Protein AF-A0AAD7H601-F1 (afdb_monomer_lite)

Foldseek 3Di:
DLVQLVVLQVQLVVLLVVCVVPVDPVSLVSSLVSLVVSLVPDDPPDPSNLVSLLSNLVSLVVVCVVPVDPVSPVSSVVSNVVSVVSDPDPDPDPD

InterPro domains:
  IPR011990 Tetratricopeptide-like helical domain superfamily [G3DSA:1.25.40.10] (1-95)

Sequence (95 aa):
HPSRGKSLNNLAGTLHTRFEQGRDVQDINEAIELHWEALALCPSPHPDCVSSLNNLANAVQTRFEHWGDTQDIDDAIQLNQDALALCPSPHPNRS

Structure (mmCIF, N/CA/C/O backbone):
data_AF-A0AAD7H601-F1
#
_entry.id   AF-A0AAD7H601-F1
#
loop_
_atom_site.group_PDB
_atom_site.id
_atom_site.type_symbol
_atom_site.label_atom_id
_atom_site.label_alt_id
_atom_site.label_comp_id
_atom_site.label_asym_id
_atom_site.label_entity_id
_atom_site.label_seq_id
_atom_site.pdbx_PDB_ins_code
_atom_site.Cartn_x
_atom_site.Cartn_y
_atom_site.Cartn_z
_atom_site.occupancy
_atom_site.B_iso_or_equiv
_atom_site.auth_seq_id
_atom_site.auth_comp_id
_atom_site.auth_asym_id
_atom_site.auth_atom_id
_atom_site.pdbx_PDB_model_num
ATOM 1 N N . HIS A 1 1 ? 0.793 1.668 -19.966 1.00 59.25 1 HIS A N 1
ATOM 2 C CA . HIS A 1 1 ? 1.353 3.003 -20.282 1.00 59.25 1 HIS A CA 1
ATOM 3 C C . HIS A 1 1 ? 2.151 3.462 -19.064 1.00 59.25 1 HIS A C 1
ATOM 5 O O . HIS A 1 1 ? 1.526 3.682 -18.032 1.00 59.25 1 HIS A O 1
ATOM 11 N N . PRO A 1 2 ? 3.491 3.553 -19.128 1.00 64.50 2 PRO A N 1
ATOM 12 C CA . PRO A 1 2 ? 4.342 3.801 -17.952 1.00 64.50 2 PRO A CA 1
ATOM 13 C C . PRO A 1 2 ? 3.974 5.074 -17.175 1.00 64.50 2 PRO A C 1
ATOM 15 O O . PRO A 1 2 ? 4.077 5.123 -15.956 1.00 64.50 2 PRO A O 1
ATOM 18 N N . SER A 1 3 ? 3.468 6.093 -17.877 1.00 81.75 3 SER A N 1
ATOM 19 C CA . SER A 1 3 ? 2.981 7.330 -17.261 1.00 81.75 3 SER A CA 1
ATOM 20 C C . SER A 1 3 ? 1.754 7.131 -16.367 1.00 81.75 3 SER A C 1
ATOM 22 O O . SER A 1 3 ? 1.640 7.814 -15.357 1.00 81.75 3 SER A O 1
ATOM 24 N N . ARG A 1 4 ? 0.860 6.185 -16.695 1.00 88.69 4 ARG A N 1
ATOM 25 C CA . ARG A 1 4 ? -0.352 5.923 -15.904 1.00 88.69 4 ARG A CA 1
ATOM 26 C C . ARG A 1 4 ? -0.004 5.342 -14.537 1.00 88.69 4 ARG A C 1
ATOM 28 O O . ARG A 1 4 ? -0.521 5.834 -13.547 1.00 88.69 4 ARG A O 1
ATOM 35 N N . GLY A 1 5 ? 0.907 4.366 -14.481 1.00 90.25 5 GLY A N 1
ATOM 36 C CA . GLY A 1 5 ? 1.360 3.778 -13.212 1.00 90.25 5 GLY A CA 1
ATOM 37 C C . GLY A 1 5 ? 1.944 4.830 -12.265 1.00 90.25 5 GLY A C 1
ATOM 38 O O . GLY A 1 5 ? 1.562 4.894 -11.102 1.00 90.25 5 GLY A O 1
ATOM 39 N N . LYS A 1 6 ? 2.773 5.743 -12.787 1.00 89.88 6 LYS A N 1
ATOM 40 C CA . LYS A 1 6 ? 3.315 6.866 -12.000 1.00 89.88 6 LYS A CA 1
ATOM 41 C C . LYS A 1 6 ? 2.229 7.797 -11.470 1.00 89.88 6 LYS A C 1
ATOM 43 O O . LYS A 1 6 ? 2.265 8.170 -10.303 1.00 89.88 6 LYS A O 1
ATOM 48 N N . SER A 1 7 ? 1.267 8.172 -12.312 1.00 93.31 7 SER A N 1
ATOM 49 C CA . SER A 1 7 ? 0.155 9.029 -11.892 1.00 93.31 7 SER A CA 1
ATOM 50 C C . SER A 1 7 ? -0.704 8.375 -10.809 1.00 93.31 7 SER A C 1
ATOM 52 O O . SER A 1 7 ? -1.053 9.054 -9.849 1.00 93.31 7 SER A O 1
ATOM 54 N N . LEU A 1 8 ? -0.991 7.074 -10.931 1.00 95.06 8 LEU A N 1
ATOM 55 C CA . LEU A 1 8 ? -1.722 6.308 -9.916 1.00 95.06 8 LEU A CA 1
ATOM 56 C C . LEU A 1 8 ? -0.954 6.276 -8.591 1.00 95.06 8 LEU A C 1
ATOM 58 O O . LEU A 1 8 ? -1.513 6.625 -7.558 1.00 95.06 8 LEU A O 1
ATOM 62 N N . ASN A 1 9 ? 0.344 5.964 -8.631 1.00 93.56 9 ASN A N 1
ATOM 63 C CA . ASN A 1 9 ? 1.192 5.925 -7.440 1.00 93.56 9 ASN A CA 1
ATOM 64 C C . ASN A 1 9 ? 1.275 7.290 -6.728 1.00 93.56 9 ASN A C 1
ATOM 66 O O . ASN A 1 9 ? 1.280 7.352 -5.502 1.00 93.56 9 ASN A O 1
ATOM 70 N N . ASN A 1 10 ? 1.302 8.393 -7.483 1.00 95.25 10 ASN A N 1
ATOM 71 C CA . ASN A 1 10 ? 1.307 9.744 -6.914 1.00 95.25 10 ASN A CA 1
ATOM 72 C C . ASN A 1 10 ? -0.043 10.125 -6.286 1.00 95.25 10 ASN A C 1
ATOM 74 O O . ASN A 1 10 ? -0.072 10.761 -5.230 1.00 95.25 10 ASN A O 1
ATOM 78 N N . LEU A 1 11 ? -1.158 9.758 -6.929 1.00 97.19 11 LEU A N 1
ATOM 79 C CA . LEU A 1 11 ? -2.494 9.981 -6.374 1.00 97.19 11 LEU A CA 1
ATOM 80 C C . LEU A 1 11 ? -2.669 9.196 -5.070 1.00 97.19 11 LEU A C 1
ATOM 82 O O . LEU A 1 11 ? -3.076 9.774 -4.066 1.00 97.19 11 LEU A O 1
ATOM 86 N N . ALA A 1 12 ? -2.270 7.925 -5.074 1.00 97.56 12 ALA A N 1
ATOM 87 C CA . ALA A 1 12 ? -2.296 7.060 -3.905 1.00 97.56 12 ALA A CA 1
ATOM 88 C C . ALA A 1 12 ? -1.495 7.647 -2.731 1.00 97.56 12 ALA A C 1
ATOM 90 O O . ALA A 1 12 ? -2.024 7.779 -1.631 1.00 97.56 12 ALA A O 1
ATOM 91 N N . GLY A 1 13 ? -0.269 8.126 -2.980 1.00 97.19 13 GLY A N 1
ATOM 92 C CA . GLY A 1 13 ? 0.530 8.797 -1.948 1.00 97.19 13 GLY A CA 1
ATOM 93 C C . GLY A 1 13 ? -0.130 10.070 -1.401 1.00 97.19 13 GLY A C 1
ATOM 94 O O . GLY A 1 13 ? -0.060 10.343 -0.207 1.00 97.19 13 GLY A O 1
ATOM 95 N N . THR A 1 14 ? -0.834 10.828 -2.249 1.00 97.69 14 THR A N 1
ATOM 96 C CA . THR A 1 14 ? -1.578 12.024 -1.813 1.00 97.69 14 THR A CA 1
ATOM 97 C C . THR A 1 14 ? -2.751 11.656 -0.898 1.00 97.69 14 THR A C 1
ATOM 99 O O . THR A 1 14 ? -2.978 12.330 0.109 1.00 97.69 14 THR A O 1
ATOM 102 N N . LEU A 1 15 ? -3.478 10.582 -1.221 1.00 97.94 15 LEU A N 1
ATOM 103 C CA . LEU A 1 15 ? -4.560 10.052 -0.388 1.00 97.94 15 LEU A CA 1
ATOM 104 C C . LEU A 1 15 ? -4.029 9.511 0.942 1.00 97.94 15 LEU A C 1
ATOM 106 O O . LEU A 1 15 ? -4.586 9.835 1.985 1.00 97.94 15 LEU A O 1
ATOM 110 N N . HIS A 1 16 ? -2.904 8.790 0.933 1.00 97.44 16 HIS A N 1
ATOM 111 C CA . HIS A 1 16 ? -2.240 8.330 2.158 1.00 97.44 16 HIS A CA 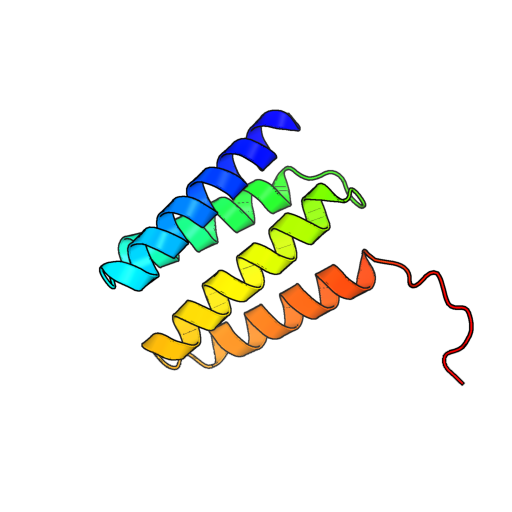1
ATOM 112 C C . HIS A 1 16 ? -1.857 9.510 3.064 1.00 97.44 16 HIS A C 1
ATOM 114 O O . HIS A 1 16 ? -2.212 9.521 4.239 1.00 97.44 16 HIS A O 1
ATOM 120 N N . THR A 1 17 ? -1.252 10.573 2.525 1.00 96.62 17 THR A N 1
ATOM 121 C CA . THR A 1 17 ? -0.963 11.784 3.318 1.00 96.62 17 THR A CA 1
ATOM 122 C C . THR A 1 17 ? -2.234 12.444 3.868 1.00 96.62 17 THR A C 1
ATOM 124 O O . THR A 1 17 ? -2.237 12.934 5.000 1.00 96.62 17 THR A O 1
ATOM 127 N N . ARG A 1 18 ? -3.335 12.469 3.100 1.00 96.62 18 ARG A N 1
ATOM 128 C CA . ARG A 1 18 ? -4.622 12.993 3.589 1.00 96.62 18 ARG A CA 1
ATOM 129 C C . ARG A 1 18 ? -5.184 12.123 4.716 1.00 96.62 18 ARG A C 1
ATOM 131 O O . ARG A 1 18 ? -5.642 12.671 5.720 1.00 96.62 18 ARG A O 1
ATOM 138 N N . PHE A 1 19 ? -5.069 10.801 4.598 1.00 96.62 19 PHE A N 1
ATOM 139 C CA . PHE A 1 19 ? -5.450 9.855 5.640 1.00 96.62 19 PHE A CA 1
ATOM 140 C C . PHE A 1 19 ? -4.702 10.108 6.950 1.00 96.62 19 PHE A C 1
ATOM 142 O O . PHE A 1 19 ? -5.329 10.177 8.005 1.00 96.62 19 PHE A O 1
ATOM 149 N N . GLU A 1 20 ? -3.385 10.307 6.904 1.00 93.62 20 GLU A N 1
ATOM 150 C CA . GLU A 1 20 ? -2.586 10.561 8.111 1.00 93.62 20 GLU A CA 1
ATOM 151 C C . GLU A 1 20 ? -3.056 11.814 8.874 1.00 93.62 20 GLU A C 1
ATOM 153 O O . GLU A 1 20 ? -2.954 11.875 10.102 1.00 93.62 20 GLU A O 1
ATOM 158 N N . GLN A 1 21 ? -3.626 12.798 8.168 1.00 92.81 21 GLN A N 1
ATOM 159 C CA . GLN A 1 21 ? -4.145 14.038 8.754 1.00 92.81 21 GLN A CA 1
ATOM 160 C C . GLN A 1 21 ? -5.614 13.944 9.192 1.00 92.81 21 GLN A C 1
ATOM 162 O O . GLN A 1 21 ? -5.978 14.488 10.235 1.00 92.81 21 GLN A O 1
ATOM 167 N N . GLY A 1 22 ? -6.468 13.300 8.390 1.00 87.56 22 GLY A N 1
ATOM 168 C CA . GLY A 1 22 ? -7.928 13.304 8.561 1.00 87.56 22 GLY A CA 1
ATOM 169 C C . GLY A 1 22 ? -8.532 11.995 9.075 1.00 87.56 22 GLY A C 1
ATOM 170 O O . GLY A 1 22 ? -9.677 11.993 9.520 1.00 87.56 22 GLY A O 1
ATOM 171 N N . ARG A 1 23 ? -7.768 10.898 9.038 1.00 82.69 23 ARG A N 1
ATOM 172 C CA . ARG A 1 23 ? -8.172 9.521 9.377 1.00 82.69 23 ARG A CA 1
ATOM 173 C C . ARG A 1 23 ? -9.414 9.017 8.627 1.00 82.69 23 ARG A C 1
ATOM 175 O O . ARG A 1 23 ? -10.157 8.197 9.166 1.00 82.69 23 ARG A O 1
ATOM 182 N N . ASP A 1 24 ? -9.641 9.477 7.395 1.00 91.56 24 ASP A N 1
ATOM 183 C CA . ASP A 1 24 ? -10.732 8.971 6.556 1.00 91.56 24 ASP A CA 1
ATOM 184 C C . ASP A 1 24 ? -10.386 7.597 5.968 1.00 91.56 24 ASP A C 1
ATOM 186 O O . ASP A 1 24 ? -9.500 7.454 5.132 1.00 91.56 24 ASP A O 1
ATOM 190 N N . VAL A 1 25 ? -11.115 6.567 6.388 1.00 90.75 25 VAL A N 1
ATOM 191 C CA . VAL A 1 25 ? -10.901 5.175 5.961 1.00 90.75 25 VAL A CA 1
ATOM 192 C C . VAL A 1 25 ? -10.999 5.004 4.443 1.00 90.75 25 VAL A C 1
ATOM 194 O O . VAL A 1 25 ? -10.354 4.120 3.880 1.00 90.75 25 VAL A O 1
ATOM 197 N N . GLN A 1 26 ? -11.801 5.835 3.771 1.00 93.94 26 GLN A N 1
ATOM 198 C CA . GLN A 1 26 ? -11.916 5.802 2.313 1.00 93.94 26 GLN A CA 1
ATOM 199 C C . GLN A 1 26 ? -10.567 6.122 1.655 1.00 93.94 26 GLN A C 1
ATOM 201 O O . GLN A 1 26 ? -10.181 5.434 0.716 1.00 93.94 26 GLN A O 1
ATOM 206 N N . ASP A 1 27 ? -9.814 7.079 2.204 1.00 97.12 27 ASP A N 1
ATOM 207 C CA . ASP A 1 27 ? -8.540 7.530 1.639 1.00 97.12 27 ASP A CA 1
ATOM 208 C C . ASP A 1 27 ? -7.482 6.434 1.645 1.00 97.12 27 ASP A C 1
ATOM 210 O O . ASP A 1 27 ? -6.805 6.221 0.642 1.00 97.12 27 ASP A O 1
ATOM 214 N N . ILE A 1 28 ? -7.330 5.730 2.770 1.00 97.06 28 ILE A N 1
ATOM 215 C CA . ILE A 1 28 ? -6.308 4.685 2.880 1.00 97.06 28 ILE A CA 1
ATOM 216 C C . ILE A 1 28 ? -6.671 3.455 2.046 1.00 97.06 28 ILE A C 1
ATOM 218 O O . ILE A 1 28 ? -5.792 2.853 1.434 1.00 97.06 28 ILE A O 1
ATOM 222 N N . ASN A 1 29 ? -7.958 3.107 1.954 1.00 96.88 29 ASN A N 1
ATOM 223 C CA . ASN A 1 29 ? -8.402 2.006 1.102 1.00 96.88 29 ASN A CA 1
ATOM 224 C C . ASN A 1 29 ? -8.225 2.337 -0.385 1.00 96.88 29 ASN A C 1
ATOM 226 O O . ASN A 1 29 ? -7.677 1.520 -1.123 1.00 96.88 29 ASN A O 1
ATOM 230 N N . GLU A 1 30 ? -8.599 3.545 -0.814 1.00 97.69 30 GLU A N 1
ATOM 231 C CA . GLU A 1 30 ? -8.391 3.994 -2.194 1.00 97.69 30 GLU A CA 1
ATOM 232 C C . GLU A 1 30 ? -6.891 4.091 -2.528 1.00 97.69 30 GLU A C 1
ATOM 234 O O . GLU A 1 30 ? -6.467 3.668 -3.604 1.00 97.69 30 GLU A O 1
ATOM 239 N N . ALA A 1 31 ? -6.052 4.560 -1.594 1.00 97.75 31 ALA A N 1
ATOM 240 C CA . ALA A 1 31 ? -4.599 4.564 -1.770 1.00 97.75 31 ALA A CA 1
ATOM 241 C C . ALA A 1 31 ? -4.044 3.149 -2.017 1.00 97.75 31 ALA A C 1
ATOM 243 O O . ALA A 1 31 ? -3.253 2.949 -2.942 1.00 97.75 31 ALA A O 1
ATOM 244 N N . ILE A 1 32 ? -4.484 2.160 -1.233 1.00 97.62 32 ILE A N 1
ATOM 245 C CA . ILE A 1 32 ? -4.085 0.753 -1.388 1.00 97.62 32 ILE A CA 1
ATOM 246 C C . ILE A 1 32 ? -4.505 0.211 -2.764 1.00 97.62 32 ILE A C 1
ATOM 248 O O . ILE A 1 32 ? -3.686 -0.390 -3.463 1.00 97.62 32 ILE A O 1
ATOM 252 N N . GLU A 1 33 ? -5.746 0.453 -3.191 1.00 97.75 33 GLU A N 1
ATOM 253 C CA . GLU A 1 33 ? -6.249 0.013 -4.502 1.00 97.75 33 GLU A CA 1
ATOM 254 C C . GLU A 1 33 ? -5.453 0.625 -5.666 1.00 97.75 33 GLU A C 1
ATOM 256 O O . GLU A 1 33 ? -5.054 -0.076 -6.601 1.00 97.75 33 GLU A O 1
ATOM 261 N N . LEU A 1 34 ? -5.157 1.923 -5.593 1.00 97.12 34 LEU A N 1
ATOM 262 C CA . LEU A 1 34 ? -4.395 2.630 -6.622 1.00 97.12 34 LEU A CA 1
ATOM 263 C C . LEU A 1 34 ? -2.929 2.185 -6.680 1.00 97.12 34 LEU A C 1
ATOM 265 O O . LEU A 1 34 ? -2.363 2.088 -7.773 1.00 97.12 34 LEU A O 1
ATOM 269 N N . HIS A 1 35 ? -2.307 1.891 -5.536 1.00 96.06 35 HIS A N 1
ATOM 270 C CA . HIS A 1 35 ? -0.965 1.312 -5.500 1.00 96.06 35 HIS A CA 1
ATOM 271 C C . HIS A 1 35 ? -0.937 -0.092 -6.126 1.00 96.06 35 HIS A C 1
ATOM 273 O O . HIS A 1 35 ? -0.028 -0.387 -6.910 1.00 96.06 35 HIS A O 1
ATOM 279 N N . TRP A 1 36 ? -1.952 -0.924 -5.869 1.00 94.88 36 TRP A N 1
ATOM 280 C CA . TRP A 1 36 ? -2.122 -2.218 -6.542 1.00 94.88 36 TRP A CA 1
ATOM 281 C C . TRP A 1 36 ? -2.269 -2.071 -8.057 1.00 94.88 36 TRP A C 1
ATOM 283 O O . TRP A 1 36 ? -1.621 -2.788 -8.825 1.00 94.88 36 TRP A O 1
ATOM 293 N N . GLU A 1 37 ? -3.078 -1.115 -8.510 1.00 94.06 37 GLU A N 1
ATOM 294 C CA . GLU A 1 37 ? -3.243 -0.860 -9.937 1.00 94.06 37 GLU A CA 1
ATOM 295 C C . GLU A 1 37 ? -1.939 -0.351 -10.577 1.00 94.06 37 GLU A C 1
ATOM 297 O O . GLU A 1 37 ? -1.563 -0.793 -11.666 1.00 94.06 37 GLU A O 1
ATOM 302 N N . ALA A 1 38 ? -1.206 0.537 -9.901 1.00 91.88 38 ALA A N 1
ATOM 303 C CA . ALA A 1 38 ? 0.098 1.010 -10.361 1.00 91.88 38 ALA A CA 1
ATOM 304 C C . ALA A 1 38 ? 1.103 -0.144 -10.519 1.00 91.88 38 ALA A C 1
ATOM 306 O O . ALA A 1 38 ? 1.825 -0.200 -11.522 1.00 91.88 38 ALA A O 1
ATOM 307 N N . LEU A 1 39 ? 1.102 -1.082 -9.567 1.00 89.56 39 LEU A N 1
ATOM 308 C CA . LEU A 1 39 ? 1.939 -2.276 -9.583 1.00 89.56 39 LEU A CA 1
ATOM 309 C C . LEU A 1 39 ? 1.595 -3.198 -10.762 1.00 89.56 39 LEU A C 1
ATOM 311 O O . LEU A 1 39 ? 2.492 -3.610 -11.496 1.00 89.56 39 LEU A O 1
ATOM 315 N N . ALA A 1 40 ? 0.307 -3.446 -11.011 1.00 89.75 40 ALA A N 1
ATOM 316 C CA . ALA A 1 40 ? -0.158 -4.278 -12.125 1.00 89.75 40 ALA A CA 1
ATOM 317 C C . ALA A 1 40 ? 0.220 -3.715 -13.512 1.00 89.75 40 ALA A C 1
ATOM 319 O O . ALA A 1 40 ? 0.292 -4.454 -14.496 1.00 89.75 40 ALA A O 1
ATOM 320 N N . LEU A 1 41 ? 0.471 -2.405 -13.609 1.00 88.31 41 LEU A N 1
ATOM 321 C CA . LEU A 1 41 ? 0.895 -1.738 -14.843 1.00 88.31 41 LEU A CA 1
ATOM 322 C C . LEU A 1 41 ? 2.419 -1.681 -15.024 1.00 88.31 41 LEU A C 1
ATOM 324 O O . LEU A 1 41 ? 2.876 -1.244 -16.089 1.00 88.31 41 LEU A O 1
ATOM 328 N N . CYS A 1 42 ? 3.202 -2.073 -14.015 1.00 81.19 42 CYS A N 1
ATOM 329 C CA . CYS A 1 42 ? 4.657 -2.066 -14.090 1.00 81.19 42 CYS A CA 1
ATOM 330 C C . CYS A 1 42 ? 5.179 -3.329 -14.797 1.00 81.19 42 CYS A C 1
ATOM 332 O O . CYS A 1 42 ? 4.924 -4.444 -14.343 1.00 81.19 42 CYS A O 1
ATOM 334 N N . PRO A 1 43 ? 5.958 -3.199 -15.887 1.00 72.62 43 PRO A N 1
ATOM 335 C CA . PRO A 1 43 ? 6.685 -4.337 -16.430 1.00 72.62 43 PRO A CA 1
ATOM 336 C C . PRO A 1 43 ? 7.781 -4.772 -15.441 1.00 72.62 43 PRO A C 1
ATOM 338 O O . PRO A 1 43 ? 8.599 -3.960 -15.005 1.00 72.62 43 PRO A O 1
ATOM 341 N N . SER A 1 44 ? 7.796 -6.055 -15.076 1.00 68.62 44 SER A N 1
ATOM 342 C CA . SER A 1 44 ? 8.861 -6.661 -14.264 1.00 68.62 44 SER A CA 1
ATOM 343 C C . SER A 1 44 ? 10.204 -6.663 -15.021 1.00 68.62 44 SER A C 1
ATOM 345 O O . SER A 1 44 ? 10.189 -6.959 -16.219 1.00 68.62 44 SER A O 1
ATOM 347 N N . PRO A 1 45 ? 11.372 -6.398 -14.393 1.00 66.00 45 PRO A N 1
ATOM 348 C CA . PRO A 1 45 ? 11.646 -5.705 -13.134 1.00 66.00 45 PRO A CA 1
ATOM 349 C C . PRO A 1 45 ? 12.092 -4.254 -13.420 1.00 66.00 45 PRO A C 1
ATOM 351 O O . PRO A 1 45 ? 13.225 -4.000 -13.832 1.00 66.00 45 PRO A O 1
ATOM 354 N N . HIS A 1 46 ? 11.193 -3.285 -13.228 1.00 71.44 46 HIS A N 1
ATOM 355 C CA . HIS A 1 46 ? 11.475 -1.855 -13.403 1.00 71.44 46 HIS A CA 1
ATOM 356 C C . HIS A 1 46 ? 11.578 -1.146 -12.036 1.00 71.44 46 HIS A C 1
ATOM 358 O O . HIS A 1 46 ? 10.798 -1.480 -11.146 1.00 71.44 46 HIS A O 1
ATOM 364 N N . PRO A 1 47 ? 12.454 -0.138 -11.842 1.00 76.06 47 PRO A N 1
ATOM 365 C CA . PRO A 1 47 ? 12.567 0.600 -10.574 1.00 76.06 47 PRO A CA 1
ATOM 366 C C . PRO A 1 47 ? 11.242 1.171 -10.048 1.00 76.06 47 PRO A C 1
ATOM 368 O O . PRO A 1 47 ? 10.979 1.131 -8.851 1.00 76.06 47 PRO A O 1
ATOM 371 N N . ASP A 1 48 ? 10.371 1.629 -10.953 1.00 76.81 48 ASP A N 1
ATOM 372 C CA . ASP A 1 48 ? 9.027 2.119 -10.599 1.00 76.81 48 ASP A CA 1
ATOM 373 C C . ASP A 1 48 ? 8.160 1.036 -9.910 1.00 76.81 48 ASP A C 1
ATOM 375 O O . ASP A 1 48 ? 7.290 1.360 -9.100 1.00 76.81 48 ASP A O 1
ATOM 379 N N . CYS A 1 49 ? 8.414 -0.247 -10.197 1.00 83.88 49 CYS A N 1
ATOM 380 C CA . CYS A 1 49 ? 7.744 -1.390 -9.574 1.00 83.88 49 CYS A CA 1
ATOM 381 C C . CYS A 1 49 ? 8.118 -1.500 -8.088 1.00 83.88 49 CYS A C 1
ATOM 383 O O . CYS A 1 49 ? 7.248 -1.645 -7.234 1.00 83.88 49 CYS A O 1
ATOM 385 N N . VAL A 1 50 ? 9.408 -1.331 -7.770 1.00 88.31 50 VAL A N 1
ATOM 386 C CA . VAL A 1 50 ? 9.915 -1.368 -6.389 1.00 88.31 50 VAL A CA 1
ATOM 387 C C . VAL A 1 50 ? 9.357 -0.206 -5.573 1.00 88.31 50 VAL A C 1
ATOM 389 O O . VAL A 1 50 ? 8.909 -0.402 -4.447 1.00 88.31 50 VAL A O 1
ATOM 392 N N . SER A 1 51 ? 9.329 1.004 -6.140 1.00 88.38 51 SER A N 1
ATOM 393 C CA . SER A 1 51 ? 8.715 2.153 -5.464 1.00 88.38 51 SER A CA 1
ATOM 394 C C . SER A 1 51 ? 7.227 1.931 -5.186 1.00 88.38 51 SER A C 1
ATOM 396 O O . SER A 1 51 ? 6.762 2.274 -4.103 1.00 88.38 51 SER A O 1
ATOM 398 N N . SER A 1 52 ? 6.492 1.333 -6.129 1.00 90.88 52 SER A N 1
ATOM 399 C CA . SER A 1 52 ? 5.064 1.036 -5.947 1.00 90.88 52 SER A CA 1
ATOM 400 C C . SER A 1 52 ? 4.832 -0.016 -4.856 1.00 90.88 52 SER A C 1
ATOM 402 O O . SER A 1 52 ? 3.948 0.172 -4.027 1.00 90.88 52 SER A O 1
ATOM 404 N N . LEU A 1 53 ? 5.655 -1.073 -4.802 1.00 93.69 53 LEU A N 1
ATOM 405 C CA . LEU A 1 53 ? 5.598 -2.097 -3.747 1.00 93.69 53 LEU A CA 1
ATOM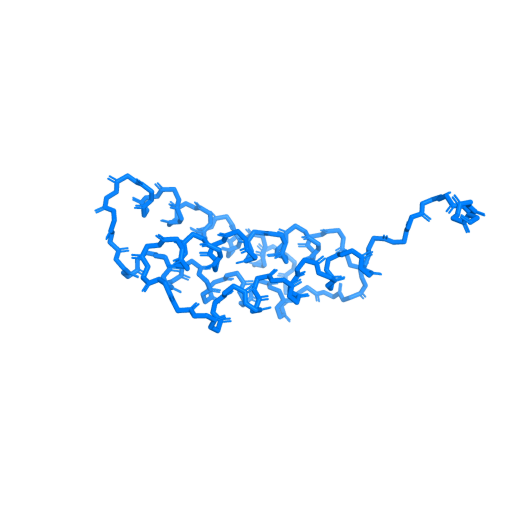 406 C C . LEU A 1 53 ? 5.863 -1.518 -2.356 1.00 93.69 53 LEU A C 1
ATOM 408 O O . LEU A 1 53 ? 5.097 -1.779 -1.434 1.00 93.69 53 LEU A O 1
ATOM 412 N N . ASN A 1 54 ? 6.910 -0.701 -2.211 1.00 94.31 54 ASN A N 1
ATOM 413 C CA . ASN A 1 54 ? 7.237 -0.074 -0.928 1.00 94.31 54 ASN A CA 1
ATOM 414 C C . ASN A 1 54 ? 6.108 0.849 -0.451 1.00 94.31 54 ASN A C 1
ATOM 416 O O . ASN A 1 54 ? 5.743 0.832 0.722 1.00 94.31 54 ASN A O 1
ATOM 420 N N . ASN A 1 55 ? 5.534 1.643 -1.358 1.00 95.62 55 ASN A N 1
ATOM 421 C CA . ASN A 1 55 ? 4.434 2.536 -1.010 1.00 95.62 55 ASN A CA 1
ATOM 422 C C . ASN A 1 55 ? 3.165 1.758 -0.634 1.00 95.62 55 ASN A C 1
ATOM 424 O O . ASN A 1 55 ? 2.515 2.101 0.351 1.00 95.62 55 ASN A O 1
ATOM 428 N N . LEU A 1 56 ? 2.850 0.686 -1.370 1.00 97.12 56 LEU A N 1
ATOM 429 C CA . LEU A 1 56 ? 1.744 -0.210 -1.042 1.00 97.12 56 LEU A CA 1
ATOM 430 C C . LEU A 1 56 ? 1.930 -0.828 0.349 1.00 97.12 56 LEU A C 1
ATOM 432 O O . LEU A 1 56 ? 1.012 -0.786 1.162 1.00 97.12 56 LEU A O 1
ATOM 436 N N . ALA A 1 57 ? 3.128 -1.342 0.644 1.00 97.94 57 ALA A N 1
ATOM 437 C CA . ALA A 1 57 ? 3.446 -1.931 1.941 1.00 97.94 57 ALA A CA 1
ATOM 438 C C . ALA A 1 57 ? 3.268 -0.925 3.088 1.00 97.94 57 ALA A C 1
ATOM 440 O O . ALA A 1 57 ? 2.690 -1.269 4.117 1.00 97.94 57 ALA A O 1
ATOM 441 N N . ASN A 1 58 ? 3.703 0.323 2.894 1.00 97.88 58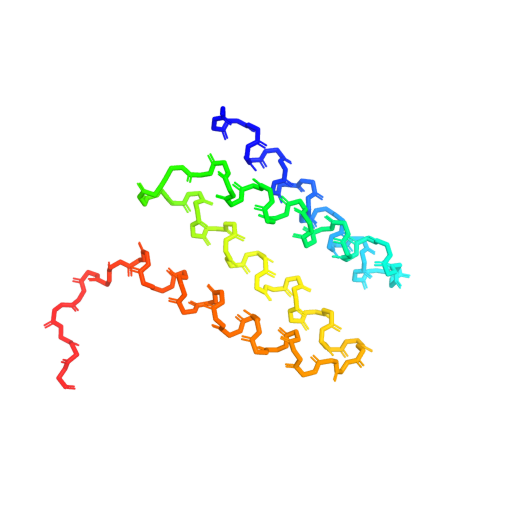 ASN A N 1
ATOM 442 C CA . ASN A 1 58 ? 3.521 1.388 3.880 1.00 97.88 58 ASN A CA 1
ATOM 443 C C . ASN A 1 58 ? 2.038 1.714 4.101 1.00 97.88 58 ASN A C 1
ATOM 445 O O . ASN A 1 58 ? 1.607 1.813 5.244 1.00 97.88 58 ASN A O 1
ATOM 449 N N . ALA A 1 59 ? 1.243 1.840 3.034 1.00 97.81 59 ALA A N 1
ATOM 450 C CA . ALA A 1 59 ? -0.187 2.127 3.157 1.00 97.81 59 ALA A CA 1
ATOM 451 C C . ALA A 1 59 ? -0.937 1.004 3.901 1.00 97.81 59 ALA A C 1
ATOM 453 O O . ALA A 1 59 ? -1.757 1.275 4.780 1.00 97.81 59 ALA A O 1
ATOM 454 N N . VAL A 1 60 ? -0.615 -0.260 3.603 1.00 98.12 60 VAL A N 1
ATOM 455 C CA . VAL A 1 60 ? -1.195 -1.422 4.295 1.00 98.12 60 VAL A CA 1
ATOM 456 C C . VAL A 1 60 ? -0.736 -1.482 5.761 1.00 98.12 60 VAL A C 1
ATOM 458 O O . VAL A 1 60 ? -1.560 -1.694 6.648 1.00 98.12 60 VAL A O 1
ATOM 461 N N . GLN A 1 61 ? 0.539 -1.204 6.057 1.00 98.25 61 GLN A N 1
ATOM 462 C CA . GLN A 1 61 ? 1.031 -1.093 7.437 1.00 98.25 61 GLN A CA 1
ATOM 463 C C . GLN A 1 61 ? 0.301 0.010 8.215 1.00 98.25 61 GLN A C 1
ATOM 465 O O . GLN A 1 61 ? -0.139 -0.219 9.339 1.00 98.25 61 GLN A O 1
ATOM 470 N N . THR A 1 62 ? 0.124 1.190 7.621 1.00 96.62 62 THR A N 1
ATOM 471 C CA . THR A 1 62 ? -0.639 2.282 8.234 1.00 96.62 62 THR A CA 1
ATOM 472 C C . THR A 1 62 ? -2.085 1.858 8.526 1.00 96.62 62 THR A C 1
ATOM 474 O O . THR A 1 62 ? -2.632 2.208 9.573 1.00 96.62 62 THR A O 1
ATOM 477 N N . ARG A 1 63 ? -2.713 1.055 7.654 1.00 96.75 63 ARG A N 1
ATOM 478 C CA . ARG A 1 63 ? -4.040 0.476 7.921 1.00 96.75 63 ARG A CA 1
ATOM 479 C C . ARG A 1 63 ? -4.007 -0.475 9.126 1.00 96.75 63 ARG A C 1
ATOM 481 O O . ARG A 1 63 ? -4.815 -0.316 10.045 1.00 96.75 63 ARG A O 1
ATOM 488 N N . PHE A 1 64 ? -3.022 -1.371 9.201 1.00 97.38 64 PHE A N 1
ATOM 489 C CA . PHE A 1 64 ? -2.815 -2.227 10.374 1.00 97.38 64 PHE A CA 1
ATOM 490 C C . PHE A 1 64 ? -2.666 -1.421 11.672 1.00 97.38 64 PHE A C 1
ATOM 492 O O . PHE A 1 64 ? -3.317 -1.732 12.665 1.00 97.38 64 PHE A O 1
ATOM 499 N N . GLU A 1 65 ? -1.863 -0.359 11.680 1.00 95.50 65 GLU A N 1
ATOM 500 C CA . GLU A 1 65 ? -1.643 0.469 12.876 1.00 95.50 65 GLU A CA 1
ATOM 501 C C . GLU A 1 65 ? -2.932 1.111 13.409 1.00 95.50 65 GLU A C 1
ATOM 503 O O . GLU A 1 65 ? -3.046 1.395 14.604 1.00 95.50 65 GLU A O 1
ATOM 508 N N . HIS A 1 66 ? -3.914 1.333 12.535 1.00 94.38 66 HIS A N 1
ATOM 509 C CA . HIS A 1 66 ? -5.188 1.943 12.892 1.00 94.38 66 HIS A CA 1
ATOM 510 C C . HIS A 1 66 ? -6.263 0.934 13.313 1.00 94.38 66 HIS A C 1
ATOM 512 O O . HIS A 1 66 ? -7.026 1.233 14.234 1.00 94.38 66 HIS A O 1
ATOM 518 N N . TRP A 1 67 ? -6.347 -0.229 12.660 1.00 95.56 67 TRP A N 1
ATOM 519 C CA . TRP A 1 67 ? -7.432 -1.201 12.892 1.00 95.56 67 TRP A CA 1
ATOM 520 C C . TRP A 1 67 ? -6.987 -2.547 13.463 1.00 95.56 67 TRP A C 1
ATOM 522 O O . TRP A 1 67 ? -7.822 -3.280 13.989 1.00 95.56 67 TRP A O 1
ATOM 532 N N . GLY A 1 68 ? -5.695 -2.860 13.419 1.00 95.44 68 GLY A N 1
ATOM 533 C CA . GLY A 1 68 ? -5.124 -4.070 14.004 1.00 95.44 68 GLY A CA 1
ATOM 534 C C . GLY A 1 68 ? -5.446 -5.360 13.249 1.00 95.44 68 GLY A C 1
ATOM 535 O O . GLY A 1 68 ? -5.370 -6.428 13.854 1.00 95.44 68 GLY A O 1
ATOM 536 N N . ASP A 1 69 ? -5.811 -5.289 11.963 1.00 96.88 69 ASP A N 1
ATOM 537 C CA . ASP A 1 69 ? -6.038 -6.488 11.150 1.00 96.88 69 ASP A CA 1
ATOM 538 C C . ASP A 1 69 ? -4.710 -7.200 10.873 1.00 96.88 69 ASP A C 1
ATOM 540 O O . ASP A 1 69 ? -3.841 -6.693 10.169 1.00 96.88 69 ASP A O 1
ATOM 544 N N . THR A 1 70 ? -4.535 -8.395 11.429 1.00 96.75 70 THR A N 1
ATOM 545 C CA . THR A 1 70 ? -3.299 -9.163 11.257 1.00 96.75 70 THR A CA 1
ATOM 546 C C . THR A 1 70 ? -3.026 -9.533 9.801 1.00 96.75 70 THR A C 1
ATOM 548 O O . THR A 1 70 ? -1.868 -9.712 9.438 1.00 96.75 70 THR A O 1
ATOM 551 N N . GLN A 1 71 ? -4.060 -9.609 8.959 1.00 97.38 71 GLN A N 1
ATOM 552 C CA . GLN A 1 71 ? -3.857 -9.845 7.535 1.00 97.38 71 GLN A CA 1
ATOM 553 C C . GLN A 1 71 ? -3.101 -8.679 6.880 1.00 97.38 71 GLN A C 1
ATOM 555 O O . GLN A 1 71 ? -2.224 -8.913 6.055 1.00 97.38 71 GLN A O 1
ATOM 560 N N . ASP A 1 72 ? -3.365 -7.438 7.299 1.00 97.81 72 ASP A N 1
ATOM 561 C CA . ASP A 1 72 ? -2.675 -6.264 6.760 1.00 97.81 72 ASP A CA 1
ATOM 562 C C . ASP A 1 72 ? -1.173 -6.311 7.052 1.00 97.81 72 ASP A C 1
ATOM 564 O O . ASP A 1 72 ? -0.352 -6.052 6.172 1.00 97.81 72 ASP A O 1
ATOM 568 N N . ILE A 1 73 ? -0.774 -6.662 8.278 1.00 97.94 73 ILE A N 1
ATOM 569 C CA . ILE A 1 73 ? 0.657 -6.716 8.597 1.00 97.94 73 ILE A CA 1
ATOM 570 C C . ILE A 1 73 ? 1.364 -7.866 7.866 1.00 97.94 73 ILE A C 1
ATOM 572 O O . ILE A 1 73 ? 2.499 -7.684 7.421 1.00 97.94 73 ILE A O 1
ATOM 576 N N . ASP A 1 74 ? 0.694 -9.005 7.680 1.00 98.31 74 ASP A N 1
ATOM 577 C CA . ASP A 1 74 ? 1.224 -10.125 6.896 1.00 98.31 74 ASP A CA 1
ATOM 578 C C . ASP A 1 74 ? 1.396 -9.735 5.415 1.00 98.31 74 ASP A C 1
ATOM 580 O O . ASP A 1 74 ? 2.461 -9.962 4.828 1.00 98.31 74 ASP A O 1
ATOM 584 N N . ASP A 1 75 ? 0.404 -9.055 4.834 1.00 97.38 75 ASP A N 1
ATOM 585 C CA . ASP A 1 75 ? 0.454 -8.547 3.460 1.00 97.38 75 ASP A CA 1
ATOM 586 C C . ASP A 1 75 ? 1.574 -7.501 3.290 1.00 97.38 75 ASP A C 1
ATOM 588 O O . ASP A 1 75 ? 2.361 -7.567 2.340 1.00 97.38 75 ASP A O 1
ATOM 592 N N . ALA A 1 76 ? 1.723 -6.567 4.237 1.00 97.75 76 ALA A N 1
ATOM 593 C CA . ALA A 1 76 ? 2.799 -5.573 4.224 1.00 97.75 76 ALA A CA 1
ATOM 594 C C . ALA A 1 76 ? 4.198 -6.215 4.300 1.00 97.75 76 ALA A C 1
ATOM 596 O O . ALA A 1 76 ? 5.144 -5.735 3.664 1.00 97.75 76 ALA A O 1
ATOM 597 N N . ILE A 1 77 ? 4.353 -7.313 5.049 1.00 97.81 77 ILE A N 1
ATOM 598 C CA . ILE A 1 77 ? 5.604 -8.083 5.095 1.00 97.81 77 ILE A CA 1
ATOM 599 C C . ILE A 1 77 ? 5.888 -8.719 3.732 1.00 97.81 77 ILE A C 1
ATOM 601 O O . ILE A 1 77 ? 7.011 -8.589 3.234 1.00 97.81 77 ILE A O 1
ATOM 605 N N . GLN A 1 78 ? 4.896 -9.366 3.115 1.00 97.06 78 GLN A N 1
ATOM 606 C CA . GLN A 1 78 ? 5.068 -10.013 1.812 1.00 97.06 78 GLN A CA 1
ATOM 607 C C . GLN A 1 78 ? 5.466 -9.001 0.730 1.00 97.06 78 GLN A C 1
ATOM 609 O O . GLN A 1 78 ? 6.426 -9.221 -0.007 1.00 97.06 78 GLN A O 1
ATOM 614 N N . LEU A 1 79 ? 4.806 -7.843 0.693 1.00 95.81 79 LEU A N 1
ATOM 615 C CA . LEU A 1 79 ? 5.112 -6.770 -0.257 1.00 95.81 79 LEU A CA 1
ATOM 616 C C . LEU A 1 79 ? 6.552 -6.251 -0.123 1.00 95.81 79 LEU A C 1
ATOM 618 O O . LEU A 1 79 ? 7.230 -6.018 -1.127 1.00 95.81 79 LEU A O 1
ATOM 622 N N . ASN A 1 80 ? 7.053 -6.113 1.108 1.00 95.06 80 ASN A N 1
ATOM 623 C CA . ASN A 1 80 ? 8.444 -5.727 1.359 1.00 95.06 80 ASN A CA 1
ATOM 624 C C . ASN A 1 80 ? 9.447 -6.814 0.927 1.00 95.06 80 ASN A C 1
ATOM 626 O O . ASN A 1 80 ? 10.536 -6.496 0.440 1.00 95.06 80 ASN A O 1
ATOM 630 N N . GLN A 1 81 ? 9.101 -8.095 1.083 1.00 93.81 81 GLN A N 1
ATOM 631 C CA . GLN A 1 81 ? 9.929 -9.204 0.592 1.00 93.81 81 GLN A CA 1
ATOM 632 C C . GLN A 1 81 ? 9.997 -9.216 -0.938 1.00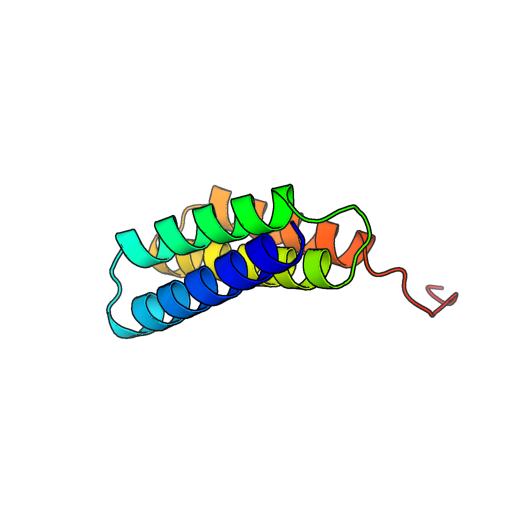 93.81 81 GLN A C 1
ATOM 634 O O . GLN A 1 81 ? 11.084 -9.381 -1.499 1.00 93.81 81 GLN A O 1
ATOM 639 N N . ASP A 1 82 ? 8.871 -8.974 -1.606 1.00 90.94 82 ASP A N 1
ATOM 640 C CA . ASP A 1 82 ? 8.801 -8.885 -3.064 1.00 90.94 82 ASP A CA 1
ATOM 641 C C . ASP A 1 82 ? 9.633 -7.700 -3.581 1.00 90.94 82 ASP A C 1
ATOM 643 O O . ASP A 1 82 ? 10.413 -7.844 -4.528 1.00 90.94 82 ASP A O 1
ATOM 647 N N . ALA A 1 83 ? 9.555 -6.544 -2.912 1.00 89.81 83 ALA A N 1
ATOM 648 C CA . ALA A 1 83 ? 10.383 -5.380 -3.228 1.00 89.81 83 ALA A CA 1
ATOM 649 C C . ALA A 1 83 ? 11.885 -5.687 -3.092 1.00 89.81 83 ALA A C 1
ATOM 651 O O . ALA A 1 83 ? 12.683 -5.311 -3.956 1.00 89.81 83 ALA A O 1
ATOM 652 N N . LEU A 1 84 ? 12.273 -6.412 -2.037 1.00 88.06 84 LEU A N 1
ATOM 653 C CA . LEU A 1 84 ? 13.652 -6.847 -1.820 1.00 88.06 84 LEU A CA 1
ATOM 654 C C . LEU A 1 84 ?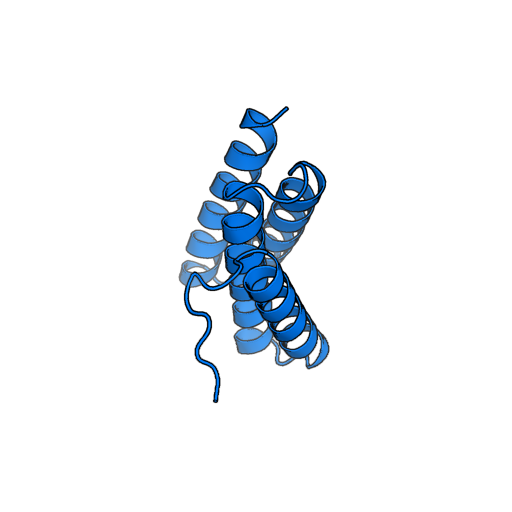 14.118 -7.835 -2.900 1.00 88.06 84 LEU A C 1
ATOM 656 O O . LEU A 1 84 ? 15.254 -7.737 -3.359 1.00 88.06 84 LEU A O 1
ATOM 660 N N . ALA A 1 85 ? 13.255 -8.757 -3.332 1.00 87.00 85 ALA A N 1
ATOM 661 C CA . ALA A 1 85 ? 13.574 -9.725 -4.380 1.00 87.00 85 ALA A CA 1
ATOM 662 C C . ALA A 1 85 ? 13.815 -9.059 -5.749 1.00 87.00 85 ALA A C 1
ATOM 664 O O . ALA A 1 85 ? 14.644 -9.530 -6.530 1.00 87.00 85 ALA A O 1
ATOM 665 N N . LEU A 1 86 ? 13.129 -7.945 -6.030 1.00 82.31 86 LEU A N 1
ATOM 666 C CA . LEU A 1 86 ? 13.292 -7.168 -7.264 1.00 82.31 86 LEU A CA 1
ATOM 667 C C . LEU A 1 86 ? 14.503 -6.223 -7.254 1.00 82.31 86 LEU A C 1
ATOM 669 O O . LEU A 1 86 ? 14.917 -5.759 -8.318 1.00 82.31 86 LEU A O 1
ATOM 673 N N . CYS A 1 87 ? 15.088 -5.962 -6.086 1.00 73.50 87 CYS A N 1
ATOM 674 C CA . CYS A 1 87 ? 16.350 -5.246 -5.928 1.00 73.50 87 CYS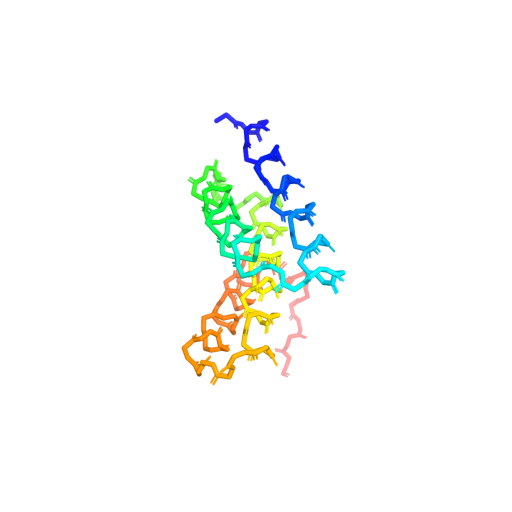 A CA 1
ATOM 675 C C . CYS A 1 87 ? 17.489 -6.251 -5.692 1.00 73.50 87 CYS A C 1
ATOM 677 O O . CYS A 1 87 ? 17.860 -6.488 -4.538 1.00 73.50 87 CYS A O 1
ATOM 679 N N . PRO A 1 88 ? 18.089 -6.850 -6.744 1.00 60.00 88 PRO A N 1
ATOM 680 C CA . PRO A 1 88 ? 19.259 -7.690 -6.554 1.00 60.00 88 PRO A CA 1
ATOM 681 C C . PRO A 1 88 ? 20.363 -6.842 -5.921 1.00 60.00 88 PRO A C 1
ATOM 683 O O . PRO A 1 88 ? 20.838 -5.862 -6.497 1.00 60.00 88 PRO A O 1
ATOM 686 N N . SER A 1 89 ? 20.741 -7.212 -4.697 1.00 58.75 89 SER A N 1
ATOM 687 C CA . SER A 1 89 ? 21.873 -6.622 -3.990 1.00 58.75 89 SER A CA 1
ATOM 688 C C . SER A 1 89 ? 23.096 -6.593 -4.917 1.00 58.75 89 SER A C 1
ATOM 690 O O . SER A 1 89 ? 23.448 -7.637 -5.471 1.00 58.75 89 SER A O 1
ATOM 692 N N . PRO A 1 90 ? 23.814 -5.463 -5.047 1.00 57.16 90 PRO A N 1
ATOM 693 C CA . PRO A 1 90 ? 25.098 -5.447 -5.738 1.00 57.16 90 PRO A CA 1
ATOM 694 C C . PRO A 1 90 ? 26.205 -6.156 -4.932 1.00 57.16 90 PRO A C 1
ATOM 696 O O . PRO A 1 90 ? 27.363 -6.147 -5.344 1.00 57.16 90 PRO A O 1
ATOM 699 N N . HIS A 1 91 ? 25.889 -6.766 -3.783 1.00 51.16 91 HIS A N 1
ATOM 700 C CA . HIS A 1 91 ? 26.877 -7.355 -2.886 1.00 51.16 91 HIS A CA 1
ATOM 701 C C . HIS A 1 91 ? 26.858 -8.893 -2.907 1.00 51.16 91 HIS A C 1
ATOM 703 O O . HIS A 1 91 ? 25.958 -9.495 -2.317 1.00 51.16 91 HIS A O 1
ATOM 709 N N . PRO A 1 92 ? 27.895 -9.538 -3.481 1.00 50.72 92 PRO A N 1
ATOM 710 C CA . PRO A 1 92 ? 28.101 -10.987 -3.450 1.00 50.72 92 PRO A CA 1
ATOM 711 C C . PRO A 1 92 ? 28.685 -11.489 -2.114 1.00 50.72 92 PRO A C 1
ATOM 713 O O . PRO A 1 92 ? 29.361 -12.507 -2.086 1.00 50.72 92 PRO A O 1
ATOM 716 N N . ASN A 1 93 ? 28.440 -10.794 -1.000 1.00 50.38 93 ASN A N 1
ATOM 717 C CA . ASN A 1 93 ? 28.889 -11.210 0.330 1.00 50.38 93 ASN A CA 1
ATOM 718 C C . ASN A 1 93 ? 27.737 -11.090 1.331 1.00 50.38 93 ASN A C 1
ATOM 720 O O . ASN A 1 93 ? 27.689 -10.181 2.157 1.00 50.38 93 ASN A O 1
ATOM 724 N N . ARG A 1 94 ? 26.803 -12.037 1.259 1.00 45.31 94 ARG A N 1
ATOM 725 C CA . ARG A 1 94 ? 26.230 -12.602 2.481 1.00 45.31 94 ARG A CA 1
ATOM 726 C C . ARG A 1 94 ? 27.000 -13.895 2.743 1.00 45.31 94 ARG A C 1
ATOM 728 O O . ARG A 1 94 ? 26.760 -14.883 2.056 1.00 45.31 94 ARG A O 1
ATOM 735 N N . SER A 1 95 ? 27.983 -13.825 3.642 1.00 38.78 95 SER A N 1
ATOM 736 C CA . SER A 1 95 ? 28.580 -14.995 4.298 1.00 38.78 95 SER A CA 1
ATOM 737 C C . SER A 1 95 ? 27.697 -15.442 5.451 1.00 38.78 95 SER A C 1
ATOM 739 O O . SER A 1 95 ? 27.244 -14.519 6.169 1.00 38.78 95 SER A O 1
#

Organism: NCBI:txid230809

Radius of gyration: 14.06 Å; chains: 1; bounding box: 41×29×34 Å

pLDDT: mean 88.14, std 13.97, range [38.78, 98.31]

Secondary structure (DSSP, 8-state):
-HHHHHHHHHHHHHHHHHHHHH--HHHHHHHHHHHHHHHHTSPTT-HHHHHHHHHHHHHHHHHHHHH--HHHHHHHHHHHHHHHHHS--S-----